Protein AF-A0A2R6MC57-F1 (afdb_monomer)

Mean predicted aligned error: 9.4 Å

Radius of gyration: 16.58 Å; Cα contacts (8 Å, |Δi|>4): 151; chains: 1; bounding box: 30×28×58 Å

Structure (mmCIF, N/CA/C/O backbone):
data_AF-A0A2R6MC57-F1
#
_entry.id   AF-A0A2R6MC57-F1
#
loop_
_atom_site.group_PDB
_atom_site.id
_atom_site.type_symbol
_atom_site.label_atom_id
_atom_site.label_alt_id
_atom_site.label_comp_id
_atom_site.label_asym_id
_atom_site.label_entity_id
_atom_site.label_seq_id
_atom_site.pdbx_PDB_ins_code
_atom_site.Cartn_x
_atom_site.Cartn_y
_atom_site.Cartn_z
_atom_site.occupancy
_atom_site.B_iso_or_equiv
_atom_site.auth_seq_id
_atom_site.auth_comp_id
_atom_site.auth_asym_id
_atom_site.auth_atom_id
_atom_site.pdbx_PDB_model_num
ATOM 1 N N . THR A 1 1 ? 8.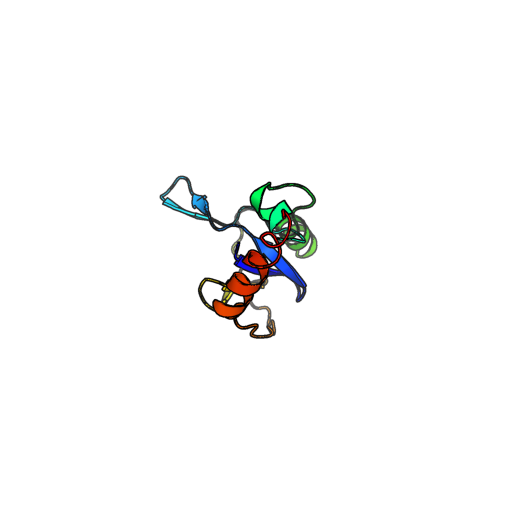550 -1.290 -8.888 1.00 88.50 1 THR A N 1
ATOM 2 C CA . THR A 1 1 ? 7.245 -1.181 -8.217 1.00 88.50 1 THR A CA 1
ATOM 3 C C . THR A 1 1 ? 6.943 -2.519 -7.600 1.00 88.50 1 THR A C 1
ATOM 5 O O . THR A 1 1 ? 7.300 -3.533 -8.190 1.00 88.50 1 THR A O 1
ATOM 8 N N . VAL A 1 2 ? 6.341 -2.509 -6.422 1.00 92.62 2 VAL A N 1
ATOM 9 C CA . VAL A 1 2 ? 5.835 -3.700 -5.736 1.00 92.62 2 VAL A CA 1
ATOM 10 C C . VAL A 1 2 ? 4.329 -3.808 -5.957 1.00 92.62 2 VAL A C 1
ATOM 12 O O . VAL A 1 2 ? 3.693 -2.854 -6.419 1.00 92.62 2 VAL A O 1
ATOM 15 N N . ARG A 1 3 ? 3.766 -4.975 -5.665 1.00 94.50 3 ARG A N 1
ATOM 16 C CA . ARG A 1 3 ? 2.329 -5.215 -5.598 1.00 94.50 3 ARG A CA 1
ATOM 17 C C . ARG A 1 3 ? 1.833 -4.980 -4.177 1.00 94.50 3 ARG A C 1
ATOM 19 O O . ARG A 1 3 ? 2.451 -5.446 -3.221 1.00 94.50 3 ARG A O 1
ATOM 26 N N . LEU A 1 4 ? 0.726 -4.258 -4.066 1.00 94.00 4 LEU A N 1
ATOM 27 C CA . LEU A 1 4 ? 0.061 -3.942 -2.809 1.00 94.00 4 LEU A CA 1
ATOM 28 C C . LEU A 1 4 ? -1.387 -4.421 -2.880 1.00 94.00 4 LEU A C 1
ATOM 30 O O . LEU A 1 4 ? -2.132 -3.965 -3.745 1.00 94.00 4 LEU A O 1
ATOM 34 N N . VAL A 1 5 ? -1.782 -5.337 -2.001 1.00 94.81 5 VAL A N 1
ATOM 35 C CA . VAL A 1 5 ? -3.168 -5.810 -1.921 1.00 94.81 5 VAL A CA 1
ATOM 36 C C . VAL A 1 5 ? -3.925 -4.959 -0.911 1.00 94.81 5 VAL A C 1
ATOM 38 O O . VAL A 1 5 ? -3.562 -4.926 0.263 1.00 94.81 5 VAL A O 1
ATOM 41 N N . LEU A 1 6 ? -4.971 -4.286 -1.384 1.00 92.88 6 LEU A N 1
ATOM 42 C CA . LEU A 1 6 ? -5.883 -3.452 -0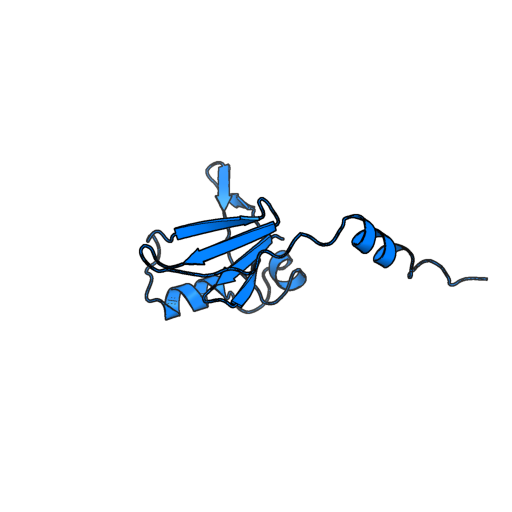.604 1.00 92.88 6 LEU A CA 1
ATOM 43 C C . LEU A 1 6 ? -7.287 -4.025 -0.775 1.00 92.88 6 LEU A C 1
ATOM 45 O O . LEU A 1 6 ? -7.770 -4.101 -1.901 1.00 92.88 6 LEU A O 1
ATOM 49 N N . ASP A 1 7 ? -7.910 -4.464 0.319 1.00 88.75 7 ASP A N 1
ATOM 50 C CA . ASP A 1 7 ? -9.252 -5.076 0.304 1.00 88.75 7 ASP A CA 1
ATOM 51 C C . ASP A 1 7 ? -9.405 -6.199 -0.751 1.00 88.75 7 ASP A C 1
ATOM 53 O O . ASP A 1 7 ? -10.359 -6.273 -1.520 1.00 88.75 7 ASP A O 1
ATOM 57 N N . GLY A 1 8 ? -8.377 -7.049 -0.860 1.00 88.12 8 GLY A N 1
ATOM 58 C CA . GLY A 1 8 ? -8.326 -8.150 -1.830 1.00 88.12 8 GLY A CA 1
ATOM 59 C C . GLY A 1 8 ? -7.998 -7.745 -3.274 1.00 88.12 8 GLY A C 1
ATOM 60 O O . GLY A 1 8 ? -7.761 -8.623 -4.101 1.00 88.12 8 GLY A O 1
ATOM 61 N N . ALA A 1 9 ? -7.918 -6.450 -3.589 1.00 91.12 9 ALA A N 1
ATOM 62 C CA . ALA A 1 9 ? -7.547 -5.954 -4.910 1.00 91.12 9 ALA A CA 1
ATOM 63 C C . ALA A 1 9 ? -6.057 -5.587 -4.991 1.00 91.12 9 ALA A C 1
ATOM 65 O O . ALA A 1 9 ? -5.512 -4.866 -4.151 1.00 91.12 9 ALA A O 1
ATOM 66 N N . THR A 1 10 ? -5.391 -6.070 -6.039 1.00 93.81 10 THR A N 1
ATOM 67 C CA . THR A 1 10 ? -3.957 -5.858 -6.258 1.00 93.81 10 THR A CA 1
ATOM 68 C C . THR A 1 10 ? -3.685 -4.562 -7.013 1.00 93.81 10 THR A C 1
ATOM 70 O O . THR A 1 10 ? -4.164 -4.362 -8.126 1.00 93.81 10 THR A O 1
ATOM 73 N N . HIS A 1 11 ? -2.819 -3.733 -6.442 1.00 95.06 11 HIS A N 1
ATOM 74 C CA . HIS A 1 11 ? -2.382 -2.448 -6.975 1.00 95.06 11 HIS A CA 1
ATOM 75 C C . HIS A 1 11 ? -0.855 -2.376 -7.052 1.00 95.06 11 HIS A C 1
ATOM 77 O O . HIS A 1 11 ? -0.138 -3.277 -6.612 1.00 95.06 11 HIS A O 1
ATOM 83 N N . HIS A 1 12 ? -0.336 -1.294 -7.624 1.00 95.38 12 HIS A N 1
ATOM 84 C CA . HIS A 1 12 ? 1.089 -1.051 -7.797 1.00 95.38 12 HIS A CA 1
ATOM 85 C C . HIS A 1 12 ? 1.562 0.120 -6.946 1.00 95.38 12 HIS A C 1
ATOM 87 O O . HIS A 1 12 ? 1.012 1.212 -7.031 1.00 95.38 12 HIS A O 1
ATOM 93 N N . ALA A 1 13 ? 2.643 -0.089 -6.202 1.00 95.31 13 ALA A N 1
ATOM 94 C CA . ALA A 1 13 ? 3.259 0.932 -5.366 1.00 95.31 13 ALA A CA 1
ATOM 95 C C . ALA A 1 13 ? 4.761 1.059 -5.647 1.00 95.31 13 ALA A C 1
ATOM 97 O O . ALA A 1 13 ? 5.416 0.121 -6.125 1.00 95.31 13 ALA A O 1
ATOM 98 N N . THR A 1 14 ? 5.323 2.220 -5.329 1.00 94.25 14 THR A N 1
ATOM 99 C CA . THR A 1 14 ? 6.772 2.443 -5.316 1.00 94.25 14 THR A CA 1
ATOM 100 C C . THR A 1 14 ? 7.226 2.552 -3.866 1.00 94.25 14 THR A C 1
ATOM 102 O O . THR A 1 14 ? 6.614 3.276 -3.088 1.00 94.25 14 THR A O 1
ATOM 105 N N . ILE A 1 15 ? 8.268 1.797 -3.509 1.00 91.38 15 ILE A N 1
ATOM 106 C CA . ILE A 1 15 ? 8.937 1.927 -2.213 1.00 91.3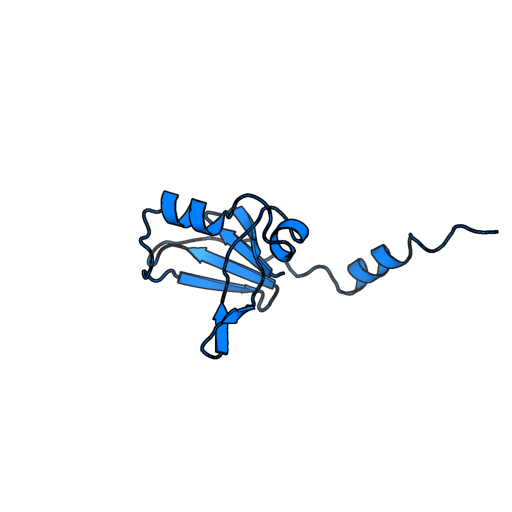8 15 ILE A CA 1
ATOM 107 C C . ILE A 1 15 ? 10.038 2.965 -2.375 1.00 91.38 15 ILE A C 1
ATOM 109 O O . ILE A 1 15 ? 10.917 2.815 -3.228 1.00 91.38 15 ILE A O 1
ATOM 113 N N . GLU A 1 16 ? 9.986 3.997 -1.550 1.00 90.62 16 GLU A N 1
ATOM 114 C CA . GLU A 1 16 ? 10.858 5.161 -1.626 1.00 90.62 16 GLU A CA 1
ATOM 115 C C . GLU A 1 16 ? 11.619 5.338 -0.314 1.00 90.62 16 GLU A C 1
ATOM 117 O O . GLU A 1 16 ? 11.305 4.707 0.698 1.00 90.62 16 GLU A O 1
ATOM 122 N N . SER A 1 17 ? 12.671 6.151 -0.343 1.00 91.31 17 SER A N 1
ATOM 123 C CA . SER A 1 17 ? 13.362 6.566 0.877 1.00 91.31 17 SER A CA 1
ATOM 124 C C . SER A 1 17 ? 12.639 7.779 1.462 1.00 91.31 17 SER A C 1
ATOM 126 O O . SER A 1 17 ? 12.530 8.800 0.781 1.00 91.31 17 SER A O 1
ATOM 128 N N . GLY A 1 18 ? 12.165 7.659 2.699 1.00 89.75 18 GLY A N 1
ATOM 129 C CA . GLY A 1 18 ? 11.599 8.752 3.482 1.00 89.75 18 GLY A CA 1
ATOM 130 C C . GLY A 1 18 ? 12.663 9.747 3.943 1.00 89.75 18 GLY A C 1
ATOM 131 O O . GLY A 1 18 ? 13.869 9.519 3.796 1.00 89.75 18 GLY A O 1
ATOM 132 N N . LEU A 1 19 ? 12.215 10.861 4.523 1.00 87.88 19 LEU A N 1
ATOM 133 C CA . LEU A 1 19 ? 13.094 11.948 4.980 1.00 87.88 19 LEU A CA 1
ATOM 134 C C . LEU A 1 19 ? 14.049 11.507 6.098 1.00 87.88 19 LEU A C 1
ATOM 136 O O . LEU A 1 19 ? 15.194 11.955 6.139 1.00 87.88 19 LEU A O 1
ATOM 140 N N . ASP A 1 20 ? 13.596 10.593 6.953 1.00 90.12 20 ASP A N 1
ATOM 141 C CA . ASP A 1 20 ? 14.361 10.033 8.070 1.00 90.12 20 ASP A CA 1
ATOM 142 C C . ASP A 1 20 ? 15.196 8.797 7.671 1.00 90.12 20 ASP A C 1
ATOM 144 O O . ASP A 1 20 ? 15.906 8.216 8.490 1.00 90.12 20 ASP A O 1
ATOM 148 N N . GLY A 1 21 ? 15.168 8.411 6.388 1.00 87.00 21 GLY A N 1
ATOM 149 C CA . GLY A 1 21 ? 15.888 7.250 5.852 1.00 87.00 21 GLY A CA 1
ATOM 150 C C . GLY A 1 21 ? 15.105 5.934 5.904 1.00 87.00 21 GLY A C 1
ATOM 151 O O . GLY A 1 21 ? 15.591 4.919 5.398 1.00 87.00 21 GLY A O 1
ATOM 152 N N . ASP A 1 22 ? 13.893 5.953 6.457 1.00 90.56 22 ASP A N 1
ATOM 153 C CA . ASP A 1 22 ? 12.962 4.827 6.444 1.00 90.56 22 ASP A CA 1
ATOM 154 C C . ASP A 1 22 ? 12.418 4.532 5.037 1.00 90.56 22 ASP A C 1
ATOM 156 O O . ASP A 1 22 ? 12.601 5.296 4.086 1.00 90.56 22 ASP A O 1
ATOM 160 N N . ARG A 1 23 ? 11.762 3.379 4.874 1.00 89.00 23 ARG A N 1
ATOM 161 C CA . ARG A 1 23 ? 11.076 3.019 3.626 1.00 89.00 23 ARG A CA 1
ATOM 162 C C . ARG A 1 23 ? 9.622 3.455 3.684 1.00 89.00 23 ARG A C 1
ATOM 164 O O . ARG A 1 23 ? 8.908 3.074 4.606 1.00 89.00 23 ARG A O 1
ATOM 171 N N . GLU A 1 24 ? 9.179 4.169 2.660 1.00 91.69 24 GLU A N 1
ATOM 172 C CA . GLU A 1 24 ? 7.817 4.690 2.578 1.00 91.69 24 GLU A CA 1
ATOM 173 C C . GLU A 1 24 ? 7.116 4.228 1.302 1.00 91.69 24 GLU A C 1
ATOM 175 O O . GLU A 1 24 ? 7.729 4.086 0.241 1.00 91.69 24 GLU A O 1
ATOM 180 N N . ILE A 1 25 ? 5.808 4.008 1.419 1.00 91.69 25 ILE A N 1
ATOM 181 C CA . ILE A 1 25 ? 4.891 3.883 0.290 1.00 91.69 25 ILE A CA 1
ATOM 182 C C . ILE A 1 25 ? 3.953 5.077 0.373 1.00 91.69 25 ILE A C 1
ATOM 184 O O . ILE A 1 25 ? 3.213 5.226 1.343 1.00 91.69 25 ILE A O 1
ATOM 188 N N . THR A 1 26 ? 3.998 5.926 -0.646 1.00 91.25 26 THR A N 1
ATOM 189 C CA . THR A 1 26 ? 3.253 7.190 -0.673 1.00 91.25 26 THR A CA 1
ATOM 190 C C . THR A 1 26 ? 1.953 7.113 -1.472 1.00 91.25 26 THR A C 1
ATOM 192 O O . THR A 1 26 ? 1.182 8.064 -1.455 1.00 91.25 26 THR A O 1
ATOM 195 N N . GLY A 1 27 ? 1.708 5.995 -2.161 1.00 94.56 27 GLY A N 1
ATOM 196 C CA . GLY A 1 27 ? 0.467 5.740 -2.885 1.00 94.56 27 GLY A CA 1
ATOM 197 C C . GLY A 1 27 ? 0.458 4.383 -3.587 1.00 94.56 27 GLY A C 1
ATOM 198 O O . GLY A 1 27 ? 1.503 3.742 -3.759 1.00 94.56 27 GLY A O 1
ATOM 199 N N . ALA A 1 28 ? -0.732 3.957 -4.003 1.00 96.25 28 ALA A N 1
ATOM 200 C CA . ALA A 1 28 ? -0.961 2.734 -4.764 1.00 96.25 28 ALA A CA 1
ATOM 201 C C . ALA A 1 28 ? -1.865 3.005 -5.972 1.00 96.25 28 ALA A C 1
ATOM 203 O O . ALA A 1 28 ? -2.862 3.706 -5.864 1.00 96.25 28 ALA A O 1
ATOM 204 N N . TYR A 1 29 ? -1.524 2.437 -7.127 1.00 96.62 29 TYR A N 1
ATOM 205 C CA . TYR A 1 29 ? -2.122 2.804 -8.412 1.00 96.62 29 TYR A CA 1
ATOM 206 C C . TYR A 1 29 ? -2.484 1.573 -9.240 1.00 96.62 29 TYR A C 1
ATOM 208 O O . TYR A 1 29 ? -1.922 0.491 -9.058 1.00 96.62 29 TYR A O 1
ATOM 216 N N . ASP A 1 30 ? -3.379 1.755 -10.209 1.00 93.62 30 ASP A N 1
ATOM 217 C CA . ASP A 1 30 ? -3.942 0.659 -11.009 1.00 93.62 30 ASP A CA 1
ATOM 218 C C . ASP A 1 30 ? -2.905 -0.060 -11.890 1.00 93.62 30 ASP A C 1
ATOM 220 O O . ASP A 1 30 ? -3.113 -1.200 -12.298 1.00 93.62 30 ASP A O 1
ATOM 224 N N . ASN A 1 31 ? -1.768 0.574 -12.201 1.00 92.06 31 ASN A N 1
ATOM 225 C CA . ASN A 1 31 ? -0.691 -0.070 -12.951 1.00 92.06 31 ASN A CA 1
ATOM 226 C C . ASN A 1 31 ? 0.701 0.487 -12.612 1.00 92.06 31 ASN A C 1
ATOM 228 O O . ASN A 1 31 ? 0.861 1.544 -12.001 1.00 92.06 31 ASN A O 1
ATOM 232 N N . ALA A 1 32 ? 1.739 -0.234 -13.050 1.00 90.75 32 ALA A N 1
ATOM 233 C CA . ALA A 1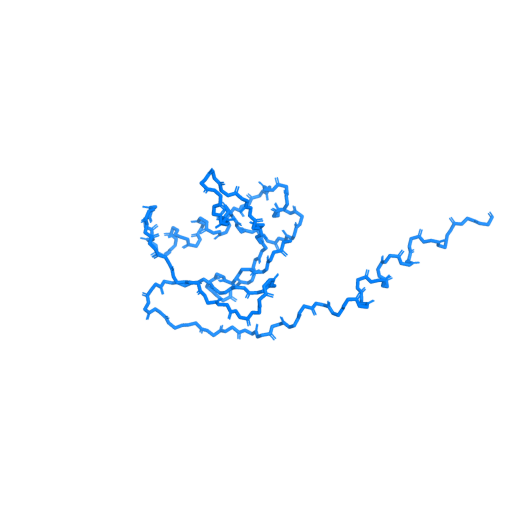 32 ? 3.132 0.093 -12.747 1.00 90.75 32 ALA A CA 1
ATOM 234 C C . ALA A 1 32 ? 3.600 1.441 -13.309 1.00 90.75 32 ALA A C 1
ATOM 236 O O . ALA A 1 32 ? 4.522 2.021 -12.741 1.00 90.75 32 ALA A O 1
ATOM 237 N N . ARG A 1 33 ? 3.029 1.906 -14.427 1.00 92.12 33 ARG A N 1
ATOM 238 C CA . ARG A 1 33 ? 3.392 3.191 -15.035 1.00 92.12 33 ARG A CA 1
ATOM 239 C C . ARG A 1 33 ? 2.859 4.335 -14.181 1.00 92.12 33 ARG A C 1
ATOM 241 O O . ARG A 1 33 ? 3.648 5.153 -13.730 1.00 92.12 33 ARG A O 1
ATOM 248 N N . LEU A 1 34 ? 1.565 4.298 -13.864 1.00 93.38 34 LEU A N 1
ATOM 249 C CA . LEU A 1 34 ? 0.920 5.260 -12.970 1.00 93.38 34 LEU A CA 1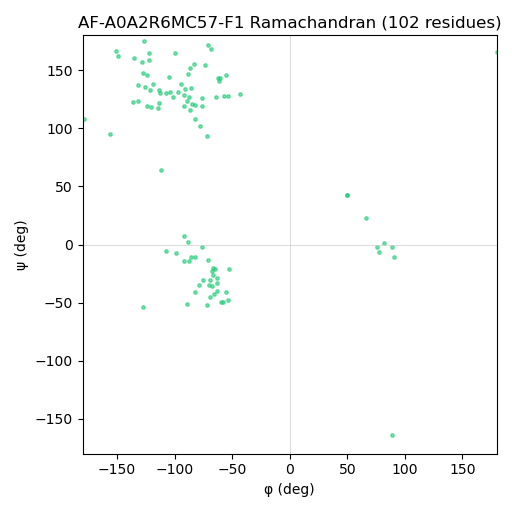
ATOM 250 C C . LEU A 1 34 ? 1.618 5.326 -11.607 1.00 93.38 34 LEU A C 1
ATOM 252 O O . LEU A 1 34 ? 1.886 6.409 -11.110 1.00 93.38 34 LEU A O 1
ATOM 256 N N . ALA A 1 35 ? 2.034 4.183 -11.054 1.00 93.25 35 ALA A N 1
ATOM 257 C CA . ALA A 1 35 ? 2.770 4.145 -9.790 1.00 93.25 35 ALA A CA 1
ATOM 258 C C . ALA A 1 35 ? 4.174 4.773 -9.831 1.00 93.25 35 ALA A C 1
ATOM 260 O O . ALA A 1 35 ? 4.692 5.188 -8.794 1.00 93.25 35 ALA A O 1
ATOM 261 N N . ARG A 1 36 ? 4.823 4.800 -11.000 1.00 90.19 36 ARG A N 1
ATOM 262 C CA . ARG A 1 36 ? 6.132 5.450 -11.179 1.00 90.19 36 AR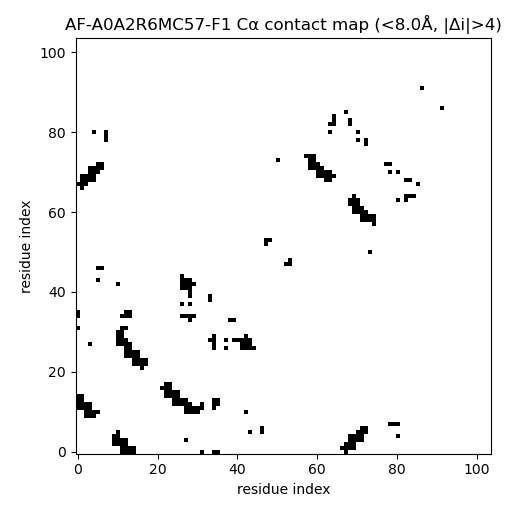G A CA 1
ATOM 263 C C . ARG A 1 36 ? 5.975 6.948 -11.392 1.00 90.19 36 ARG A C 1
ATOM 265 O O . ARG A 1 36 ? 6.735 7.717 -10.817 1.00 90.19 36 ARG A O 1
ATOM 272 N N . ASP A 1 37 ? 4.977 7.327 -12.181 1.00 92.56 37 ASP A N 1
ATOM 273 C CA . ASP A 1 37 ? 4.693 8.721 -12.520 1.00 92.56 37 ASP A CA 1
ATOM 274 C C . ASP A 1 37 ? 3.878 9.429 -11.416 1.00 92.56 37 ASP A C 1
ATOM 276 O O . ASP A 1 37 ? 3.749 10.650 -11.434 1.00 92.56 37 ASP A O 1
ATOM 280 N N . ARG A 1 38 ? 3.357 8.661 -10.444 1.00 90.50 38 ARG A N 1
ATOM 281 C CA . ARG A 1 38 ? 2.373 9.076 -9.426 1.00 90.50 38 ARG A CA 1
ATOM 282 C C . ARG A 1 38 ? 1.176 9.801 -10.037 1.00 90.50 38 ARG A C 1
ATOM 284 O O . ARG A 1 38 ? 0.715 10.822 -9.533 1.00 90.50 38 ARG A O 1
ATOM 291 N N . ASP A 1 39 ? 0.706 9.263 -11.152 1.00 90.25 39 ASP A N 1
ATOM 292 C CA . ASP A 1 39 ? -0.393 9.821 -11.924 1.00 90.25 39 ASP A CA 1
ATOM 293 C C . ASP A 1 39 ? -1.668 8.999 -11.712 1.00 90.25 39 ASP A C 1
ATOM 295 O O . 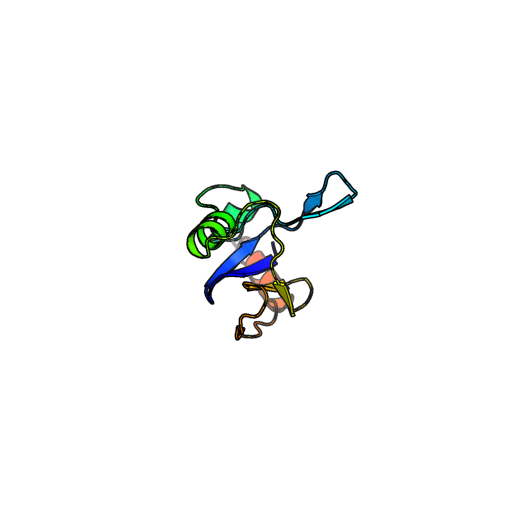ASP A 1 39 ? -1.626 7.774 -11.587 1.00 90.25 39 ASP A O 1
ATOM 299 N N . GLY A 1 40 ? -2.815 9.673 -11.683 1.00 90.75 40 GLY A N 1
ATOM 300 C CA . GLY A 1 40 ? -4.117 9.043 -11.468 1.00 90.75 40 GLY A CA 1
ATOM 301 C C . GLY A 1 40 ? -4.532 8.916 -9.999 1.00 90.75 40 GLY A C 1
ATOM 302 O O . GLY A 1 40 ? -4.025 9.606 -9.115 1.00 90.75 40 GLY A O 1
ATOM 303 N N . THR A 1 41 ? -5.533 8.070 -9.754 1.00 93.75 41 THR A N 1
ATOM 304 C CA . THR A 1 41 ? -6.156 7.917 -8.435 1.00 93.75 41 THR A CA 1
ATOM 305 C C . THR A 1 41 ? -5.271 7.107 -7.494 1.00 93.75 41 THR A C 1
ATOM 307 O O . THR A 1 41 ? -4.921 5.967 -7.801 1.00 93.75 41 THR A O 1
ATOM 310 N N . ASP A 1 42 ? -4.974 7.671 -6.322 1.00 95.62 42 ASP A N 1
ATOM 311 C CA . ASP A 1 42 ? -4.302 6.951 -5.244 1.00 95.62 42 ASP A CA 1
ATOM 312 C C . ASP A 1 42 ? -5.285 6.042 -4.494 1.00 95.62 42 ASP A C 1
ATOM 314 O O . ASP A 1 42 ? -6.067 6.470 -3.640 1.00 95.62 42 ASP A O 1
ATOM 318 N N . ARG A 1 43 ? -5.207 4.752 -4.809 1.00 95.75 43 ARG A N 1
ATOM 319 C CA . ARG A 1 43 ? -6.021 3.686 -4.225 1.00 95.75 43 ARG A CA 1
ATOM 320 C C . ARG A 1 43 ? -5.711 3.453 -2.753 1.00 95.75 43 ARG A C 1
ATOM 322 O O . ARG A 1 43 ? -6.571 2.950 -2.035 1.00 95.75 43 ARG A O 1
ATOM 329 N N . LEU A 1 44 ? -4.520 3.834 -2.285 1.00 93.50 44 LEU A N 1
ATOM 330 C CA . LEU A 1 44 ? -4.162 3.724 -0.874 1.00 93.50 44 LEU A CA 1
ATOM 331 C C . LEU A 1 44 ? -4.955 4.725 -0.027 1.00 93.50 44 LEU A C 1
ATOM 333 O O . LEU A 1 44 ? -5.502 4.345 1.008 1.00 93.50 44 LEU A O 1
ATOM 337 N N . ASP A 1 45 ? -5.068 5.981 -0.472 1.00 94.56 45 ASP A N 1
ATOM 338 C CA . ASP A 1 45 ? -5.899 6.973 0.219 1.00 94.56 45 ASP A CA 1
ATOM 339 C C . ASP A 1 45 ? -7.400 6.672 0.067 1.00 94.56 45 ASP A C 1
ATOM 341 O O . ASP A 1 45 ? -8.148 6.857 1.028 1.00 94.56 45 ASP A O 1
ATOM 345 N N . GLU A 1 46 ? -7.854 6.147 -1.080 1.00 94.94 46 GLU A N 1
ATOM 346 C CA . GLU A 1 46 ? -9.240 5.669 -1.228 1.00 94.94 46 GLU A CA 1
ATOM 347 C C . GLU A 1 46 ? -9.566 4.552 -0.230 1.00 94.94 46 GLU A C 1
ATOM 349 O O . GLU A 1 46 ? -10.558 4.648 0.498 1.00 94.94 46 GLU A O 1
ATOM 354 N N . TRP A 1 47 ? -8.709 3.531 -0.149 1.00 94.81 47 TRP A N 1
ATOM 355 C CA . TRP A 1 47 ? -8.851 2.437 0.808 1.00 94.81 47 TRP A CA 1
ATOM 356 C C . TRP A 1 47 ? -8.865 2.958 2.248 1.00 94.81 47 TRP A C 1
ATOM 358 O O . TRP A 1 47 ? -9.795 2.669 3.000 1.00 94.81 47 TRP A O 1
ATOM 368 N N . ARG A 1 48 ? -7.902 3.816 2.613 1.00 94.12 48 ARG A N 1
ATOM 369 C CA . ARG A 1 48 ? -7.819 4.435 3.943 1.00 94.12 48 ARG A CA 1
ATOM 370 C C . ARG A 1 48 ? -9.124 5.144 4.316 1.00 94.12 48 ARG A C 1
ATOM 372 O O . ARG A 1 48 ? -9.622 4.978 5.430 1.00 94.12 48 ARG A O 1
ATOM 379 N N . ARG A 1 49 ? -9.671 5.952 3.400 1.00 92.81 49 ARG A N 1
ATOM 380 C CA . ARG A 1 49 ? -10.930 6.684 3.612 1.00 92.81 49 ARG A CA 1
ATOM 381 C C . ARG A 1 49 ? -12.118 5.739 3.743 1.00 92.81 49 ARG A C 1
ATOM 383 O O . ARG A 1 49 ? -12.946 5.959 4.622 1.00 92.81 49 ARG A O 1
ATOM 390 N N . SER A 1 50 ? -12.191 4.706 2.905 1.00 92.25 50 SER A N 1
ATOM 391 C CA . SER A 1 50 ? -13.260 3.702 2.940 1.00 92.25 50 SER A CA 1
ATOM 392 C C . SER A 1 50 ? -13.263 2.911 4.252 1.00 92.25 50 SER A C 1
ATOM 394 O O . SER A 1 50 ? -14.323 2.695 4.832 1.00 92.25 50 SER A O 1
ATOM 396 N N . SER A 1 51 ? -12.083 2.558 4.765 1.00 89.50 51 SER A N 1
ATOM 397 C CA . SER A 1 51 ? -11.903 1.907 6.070 1.00 89.50 51 SER A CA 1
ATOM 398 C C . SER A 1 51 ? -12.040 2.861 7.267 1.00 89.50 51 SER A C 1
ATOM 400 O O . SER A 1 51 ? -11.935 2.441 8.414 1.00 89.50 51 SER A O 1
ATOM 402 N N . GLY A 1 52 ? -12.253 4.165 7.048 1.00 90.69 52 GLY A N 1
ATOM 403 C CA . GLY A 1 52 ? -12.368 5.144 8.134 1.00 90.69 52 GLY A CA 1
ATOM 404 C C . GLY A 1 52 ? -11.074 5.356 8.934 1.00 90.69 52 GLY A C 1
ATOM 405 O O . GLY A 1 52 ? -11.121 5.798 10.081 1.00 90.69 52 GLY A O 1
ATOM 406 N N . ILE A 1 53 ? -9.913 5.051 8.350 1.00 90.06 53 ILE A N 1
ATOM 407 C CA . ILE A 1 53 ? -8.612 5.154 9.017 1.00 90.06 53 ILE A CA 1
ATOM 408 C C . ILE A 1 53 ? -8.127 6.604 8.952 1.00 90.06 53 ILE A C 1
ATOM 410 O O . ILE A 1 53 ? -7.919 7.174 7.881 1.00 90.06 53 ILE A O 1
ATOM 414 N N . GLU A 1 54 ? -7.908 7.233 10.099 1.00 90.12 54 GLU A N 1
ATOM 415 C CA . GLU A 1 54 ? -7.353 8.588 10.150 1.00 90.12 54 GLU A CA 1
ATOM 416 C C . GLU A 1 54 ? -5.851 8.608 9.817 1.00 90.12 54 GLU A C 1
ATOM 418 O O . GLU A 1 54 ? -5.130 7.625 10.003 1.00 90.12 54 GLU A O 1
ATOM 423 N N . LEU A 1 55 ? -5.353 9.747 9.330 1.00 88.25 55 LEU A N 1
ATOM 424 C CA . LEU A 1 55 ? -3.914 9.936 9.135 1.00 88.25 55 LEU A CA 1
ATOM 425 C C . LEU A 1 55 ? -3.174 9.817 10.479 1.00 88.25 55 LEU A C 1
ATOM 427 O O . LEU A 1 55 ? -3.674 10.247 11.517 1.00 88.25 55 LEU A O 1
ATOM 431 N N . GLY A 1 56 ? -1.977 9.227 10.457 1.00 88.00 56 GLY A N 1
ATOM 432 C CA . GLY A 1 56 ? -1.179 8.969 11.663 1.00 88.00 56 GLY A CA 1
ATOM 433 C C . GLY A 1 56 ? -1.583 7.709 12.437 1.00 88.00 56 GLY A C 1
ATOM 434 O O . GLY A 1 56 ? -0.986 7.405 13.469 1.00 88.00 56 GLY A O 1
ATOM 435 N N . ARG A 1 57 ? -2.576 6.953 11.955 1.00 90.25 57 ARG A N 1
ATOM 436 C CA . ARG A 1 57 ? -2.908 5.625 12.482 1.00 90.25 57 ARG A CA 1
ATOM 437 C C . ARG A 1 57 ? -2.060 4.548 11.810 1.00 90.25 57 ARG A C 1
ATOM 439 O O . ARG A 1 57 ? -1.644 4.686 10.664 1.00 90.25 57 ARG A O 1
ATOM 446 N N . SER A 1 58 ? -1.819 3.465 12.541 1.00 89.75 58 SER A N 1
ATOM 447 C CA . SER A 1 58 ? -1.077 2.309 12.039 1.00 89.75 58 SER A CA 1
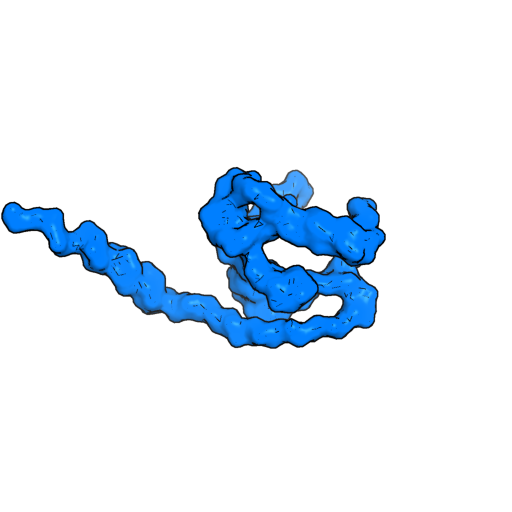ATOM 448 C C . SER A 1 58 ? -2.004 1.307 11.359 1.00 89.75 58 SER A C 1
ATOM 450 O O . SER A 1 58 ? -3.135 1.096 11.798 1.00 89.75 58 SER A O 1
ATOM 452 N N . VAL A 1 59 ? -1.480 0.645 10.333 1.00 91.38 59 VAL A N 1
ATOM 453 C CA . VAL A 1 59 ? -2.120 -0.467 9.623 1.00 91.38 59 VAL A CA 1
ATOM 454 C C . VAL A 1 59 ? -1.215 -1.693 9.696 1.00 91.38 59 VAL A C 1
ATOM 456 O O . VAL A 1 59 ? -0.018 -1.562 9.961 1.00 91.38 59 VAL A O 1
ATOM 459 N N . ALA A 1 60 ? -1.770 -2.885 9.502 1.00 90.69 60 ALA A N 1
ATOM 460 C CA . ALA A 1 60 ? -0.964 -4.095 9.432 1.00 90.69 60 ALA A CA 1
ATOM 461 C C . ALA A 1 60 ? -0.465 -4.299 7.997 1.00 90.69 60 ALA A C 1
ATOM 463 O O . ALA A 1 60 ? -1.236 -4.175 7.044 1.00 90.69 60 ALA A O 1
ATOM 464 N N . ILE A 1 61 ? 0.822 -4.624 7.869 1.00 90.19 61 ILE A N 1
ATOM 465 C CA . ILE A 1 61 ? 1.444 -5.023 6.608 1.00 90.19 61 ILE A CA 1
ATOM 466 C C . ILE A 1 61 ? 1.849 -6.486 6.739 1.00 90.19 61 ILE A C 1
ATOM 468 O O . ILE A 1 61 ? 2.633 -6.838 7.622 1.00 90.19 61 ILE A O 1
ATOM 472 N N . ASP A 1 62 ? 1.326 -7.325 5.855 1.00 90.62 62 ASP A N 1
ATOM 473 C CA . ASP A 1 62 ? 1.710 -8.726 5.746 1.00 90.62 62 ASP A CA 1
ATOM 474 C C . ASP A 1 62 ? 2.678 -8.880 4.560 1.00 90.62 62 ASP A C 1
ATOM 476 O O . ASP A 1 62 ? 2.388 -8.459 3.438 1.00 90.62 62 ASP A O 1
ATOM 480 N N . VAL A 1 63 ? 3.848 -9.480 4.794 1.00 90.44 63 VAL A N 1
ATOM 481 C CA . VAL A 1 63 ? 4.788 -9.820 3.715 1.00 90.44 63 VAL A CA 1
ATOM 482 C C . VAL A 1 63 ? 4.335 -11.138 3.102 1.00 90.44 63 VAL A C 1
ATOM 484 O O . VAL A 1 63 ? 4.448 -12.178 3.747 1.00 90.44 63 VAL A O 1
ATOM 487 N N . VAL A 1 64 ? 3.800 -11.085 1.881 1.00 89.00 64 VAL A N 1
ATOM 488 C CA . VAL A 1 64 ? 3.348 -12.282 1.154 1.00 89.00 64 VAL A CA 1
ATOM 489 C C . VAL A 1 64 ? 4.502 -12.848 0.335 1.00 89.00 64 VAL A C 1
ATOM 491 O O . VAL A 1 64 ? 4.829 -14.018 0.480 1.00 89.00 64 VAL A O 1
ATOM 494 N N . GLU A 1 65 ? 5.158 -11.994 -0.456 1.00 87.19 65 GLU A N 1
ATOM 495 C CA . GLU A 1 65 ? 6.405 -12.300 -1.158 1.00 87.19 65 GLU A CA 1
ATOM 496 C C . GLU A 1 65 ? 7.367 -11.119 -1.020 1.00 87.19 65 GLU A C 1
ATOM 498 O O . GLU A 1 65 ? 7.056 -9.978 -1.384 1.00 87.19 65 GLU A O 1
ATOM 503 N N . SER A 1 66 ? 8.547 -11.379 -0.468 1.00 86.31 66 SER A N 1
ATOM 504 C CA . SER A 1 66 ? 9.491 -10.321 -0.121 1.00 86.31 66 SER A CA 1
ATOM 505 C C . SER A 1 66 ? 9.973 -9.576 -1.369 1.00 86.31 66 SER A C 1
ATOM 507 O O . SER A 1 66 ? 10.419 -10.170 -2.343 1.00 86.31 66 SER A O 1
ATOM 509 N N . GLY A 1 67 ? 9.860 -8.247 -1.364 1.00 85.56 67 GLY A N 1
ATOM 510 C CA . GLY A 1 67 ? 10.259 -7.411 -2.498 1.00 85.56 67 GLY A CA 1
ATOM 511 C C . GLY A 1 67 ? 9.284 -7.423 -3.679 1.00 85.56 67 GLY A C 1
ATOM 512 O O . GLY A 1 67 ? 9.503 -6.675 -4.633 1.00 85.56 67 GLY A O 1
ATOM 513 N N . PHE A 1 68 ? 8.198 -8.202 -3.614 1.00 87.38 68 PHE A N 1
ATOM 514 C CA . PHE A 1 68 ? 7.241 -8.326 -4.709 1.00 87.38 68 PHE A CA 1
ATOM 515 C C . PHE A 1 68 ? 5.795 -8.065 -4.293 1.00 87.38 68 PHE A C 1
ATOM 517 O O . PHE A 1 68 ? 5.168 -7.209 -4.915 1.00 87.38 68 PHE A O 1
ATOM 524 N N . LEU A 1 69 ? 5.270 -8.743 -3.267 1.00 90.62 69 LEU A N 1
ATOM 525 C CA . LEU A 1 69 ? 3.852 -8.711 -2.896 1.00 90.62 69 LEU A CA 1
ATOM 526 C C . LEU A 1 69 ? 3.656 -8.473 -1.397 1.00 90.62 69 LEU A C 1
ATOM 528 O O . LEU A 1 69 ? 4.110 -9.245 -0.552 1.00 90.62 69 LEU A O 1
ATOM 532 N N . TYR A 1 70 ? 2.906 -7.420 -1.087 1.00 92.06 70 TYR A N 1
ATOM 533 C CA . TYR A 1 70 ? 2.566 -7.028 0.274 1.00 92.06 70 TYR A CA 1
ATOM 534 C C . TYR A 1 70 ? 1.056 -6.896 0.425 1.00 92.06 70 TYR A C 1
ATOM 536 O O . TYR A 1 70 ? 0.382 -6.308 -0.421 1.00 92.06 70 TYR A O 1
ATOM 544 N N . GLY A 1 71 ? 0.535 -7.430 1.520 1.00 92.56 71 GLY A N 1
ATOM 545 C CA . GLY A 1 71 ? -0.847 -7.262 1.930 1.00 92.56 71 GLY A CA 1
ATOM 546 C C . GLY A 1 71 ? -0.991 -6.112 2.914 1.00 92.56 71 GLY A C 1
ATOM 547 O O . GLY A 1 71 ? -0.160 -5.969 3.810 1.00 92.56 71 GLY A O 1
ATOM 548 N N . VAL A 1 72 ? -2.033 -5.298 2.759 1.00 92.12 72 VAL A N 1
ATOM 549 C CA . VAL A 1 72 ? -2.369 -4.234 3.709 1.00 92.12 72 VAL A CA 1
ATOM 550 C C . VAL A 1 72 ? -3.773 -4.461 4.233 1.00 92.12 72 VAL A C 1
ATOM 552 O O . VAL A 1 72 ? -4.712 -4.699 3.472 1.00 92.12 72 VAL A O 1
ATOM 555 N N . ARG A 1 73 ? -3.913 -4.367 5.553 1.00 91.62 73 ARG A N 1
ATOM 556 C CA . ARG A 1 73 ? -5.196 -4.547 6.227 1.00 91.62 73 ARG A CA 1
ATOM 557 C C . ARG A 1 73 ? -5.297 -3.722 7.495 1.00 91.62 73 ARG A C 1
ATOM 559 O O . ARG A 1 73 ? -4.300 -3.312 8.097 1.00 91.62 73 ARG A O 1
ATOM 566 N N . GLU A 1 74 ? -6.531 -3.547 7.939 1.00 86.75 74 GLU A N 1
ATOM 567 C CA . GLU A 1 74 ? -6.805 -2.997 9.256 1.00 86.75 74 GLU A CA 1
ATOM 568 C C . GLU A 1 74 ? -6.213 -3.902 10.354 1.00 86.75 74 GLU A C 1
ATOM 570 O O . GLU A 1 74 ? -6.235 -5.140 10.243 1.00 86.75 74 GLU A O 1
ATOM 575 N N . PRO A 1 75 ? -5.645 -3.319 11.425 1.00 81.31 75 PRO A N 1
ATOM 576 C CA . PRO A 1 75 ? -5.171 -4.100 12.557 1.00 81.31 75 PRO A CA 1
ATOM 577 C C . PRO A 1 75 ? -6.303 -4.952 13.145 1.00 81.31 75 PRO A C 1
ATOM 579 O O . PRO A 1 75 ? -7.362 -4.437 13.486 1.00 81.31 75 PRO A O 1
ATOM 582 N N . GLY A 1 76 ? -6.065 -6.255 13.299 1.00 75.06 76 GLY A N 1
ATOM 583 C CA . GLY A 1 76 ? -7.049 -7.196 13.847 1.00 75.06 76 GLY A CA 1
ATOM 584 C C . GLY A 1 76 ? -7.954 -7.867 12.812 1.00 75.06 76 GLY A C 1
ATOM 585 O O . GLY A 1 76 ? -8.599 -8.855 13.157 1.00 75.06 76 GLY A O 1
ATOM 586 N N . GLU A 1 77 ? -7.943 -7.418 11.555 1.00 77.94 77 GLU A N 1
ATOM 587 C CA . GLU A 1 77 ? -8.715 -8.054 10.483 1.00 77.94 77 GLU A CA 1
ATOM 588 C C . GLU A 1 77 ? -7.973 -9.262 9.884 1.00 77.94 77 GLU A C 1
ATOM 590 O O . GLU A 1 77 ? -6.741 -9.359 9.969 1.00 77.94 77 GLU A O 1
ATOM 595 N N . ARG A 1 78 ? -8.695 -10.213 9.284 1.00 77.12 78 ARG A N 1
ATOM 596 C CA . ARG A 1 78 ? -8.092 -11.350 8.564 1.00 77.12 78 ARG A CA 1
ATOM 597 C C . ARG A 1 78 ? -8.189 -11.127 7.058 1.00 77.12 78 ARG A C 1
ATOM 599 O O . ARG A 1 78 ? -9.265 -10.865 6.542 1.00 77.12 78 ARG A O 1
ATOM 606 N N . ALA A 1 79 ? -7.076 -11.317 6.356 1.00 79.31 79 ALA A N 1
ATOM 607 C CA . ALA A 1 79 ? -7.020 -11.264 4.900 1.00 79.31 79 ALA A CA 1
ATOM 608 C C . ALA A 1 79 ? -6.362 -12.533 4.345 1.00 79.31 79 ALA A C 1
ATOM 610 O O . ALA A 1 79 ? -5.498 -13.131 4.992 1.00 79.31 79 ALA A O 1
ATOM 611 N N . VAL A 1 80 ? -6.798 -12.949 3.158 1.00 77.44 80 VAL A N 1
ATOM 612 C CA . VAL A 1 80 ? -6.208 -14.054 2.397 1.00 77.44 80 VAL A CA 1
ATOM 613 C C . VAL A 1 80 ? -5.594 -13.462 1.141 1.00 77.44 80 VAL A C 1
ATOM 615 O O . VAL A 1 80 ? -6.239 -12.672 0.454 1.00 77.44 80 VAL A O 1
ATOM 618 N N . TYR A 1 81 ? -4.359 -13.854 0.847 1.00 78.75 81 TYR A N 1
ATOM 619 C CA . TYR A 1 81 ? -3.617 -13.379 -0.311 1.00 78.75 81 TYR A CA 1
ATOM 620 C C . TYR A 1 81 ? -3.281 -14.557 -1.215 1.00 78.75 81 TYR A C 1
ATOM 622 O O . TYR A 1 81 ? -2.881 -15.620 -0.736 1.00 78.75 81 TYR A O 1
ATOM 630 N N . GLU A 1 82 ? -3.429 -14.364 -2.520 1.00 74.81 82 GLU A N 1
ATOM 631 C CA . GLU A 1 82 ? -2.869 -15.289 -3.494 1.00 74.81 82 GLU A CA 1
ATOM 632 C C . GLU A 1 82 ? -1.363 -15.032 -3.578 1.00 74.81 82 GLU A C 1
ATOM 634 O O . GLU A 1 82 ? -0.934 -13.917 -3.878 1.00 74.81 82 GLU A O 1
ATOM 639 N N . ALA A 1 83 ? -0.553 -16.044 -3.263 1.00 67.00 83 ALA A N 1
ATOM 640 C CA . ALA A 1 83 ? 0.890 -15.962 -3.429 1.00 67.00 83 ALA A CA 1
ATOM 641 C C . ALA A 1 83 ? 1.210 -16.011 -4.928 1.00 67.00 83 ALA A C 1
ATOM 643 O O . ALA A 1 83 ? 1.287 -17.081 -5.525 1.00 67.00 83 ALA A O 1
ATOM 644 N N . THR A 1 84 ? 1.334 -14.841 -5.550 1.00 66.75 84 THR A N 1
ATOM 645 C CA . THR A 1 84 ? 1.823 -14.725 -6.924 1.00 66.75 84 THR A CA 1
ATOM 646 C C . THR A 1 84 ? 3.345 -14.656 -6.888 1.00 66.75 84 THR A C 1
ATOM 648 O O . THR A 1 84 ? 3.901 -13.695 -6.352 1.00 66.75 84 THR A O 1
ATOM 651 N N . GLU A 1 85 ? 4.017 -15.656 -7.457 1.00 63.41 85 GLU A N 1
ATOM 652 C CA . GLU A 1 85 ? 5.465 -15.604 -7.678 1.00 63.41 85 GLU A CA 1
ATOM 653 C C . GLU A 1 85 ? 5.797 -14.439 -8.632 1.00 63.41 85 GLU A C 1
ATOM 655 O O . GLU A 1 85 ? 5.012 -14.141 -9.546 1.00 63.41 85 GLU A O 1
ATOM 660 N N . PRO A 1 86 ? 6.923 -13.726 -8.430 1.00 58.75 86 PRO A N 1
ATOM 661 C CA . PRO A 1 86 ? 7.364 -12.724 -9.388 1.00 58.75 86 PRO A CA 1
ATOM 662 C C . PRO A 1 86 ? 7.489 -13.375 -10.771 1.00 58.75 86 PRO A C 1
ATOM 664 O O . PRO A 1 86 ? 7.845 -14.550 -10.852 1.00 58.75 86 PRO A O 1
ATOM 667 N N . PRO A 1 87 ? 7.203 -12.649 -11.869 1.00 60.25 87 PRO A N 1
ATOM 668 C CA . PRO A 1 87 ? 7.414 -13.205 -13.198 1.00 60.25 87 PRO A CA 1
ATOM 669 C C . PRO A 1 87 ? 8.855 -13.706 -13.286 1.00 60.25 87 PRO A C 1
ATOM 671 O O . PRO A 1 87 ? 9.767 -12.939 -12.964 1.00 60.25 87 PRO A O 1
ATOM 674 N N . ASP A 1 88 ? 9.039 -14.967 -13.699 1.00 49.28 88 ASP A N 1
ATOM 675 C CA . ASP A 1 88 ? 10.360 -15.549 -13.920 1.00 49.28 88 ASP A CA 1
ATOM 676 C C . ASP A 1 88 ? 11.232 -14.528 -14.653 1.00 49.28 88 ASP A C 1
ATOM 678 O O . ASP A 1 88 ? 10.824 -13.972 -15.681 1.00 49.28 88 ASP A O 1
ATOM 682 N N . GLU A 1 89 ? 12.440 -14.276 -14.145 1.00 49.31 89 GLU A N 1
ATOM 683 C CA . GLU A 1 89 ? 13.390 -13.324 -14.737 1.00 49.31 89 GLU A CA 1
ATOM 684 C C . GLU A 1 89 ? 13.635 -13.612 -16.237 1.00 49.31 89 GLU A C 1
ATOM 686 O O . GLU A 1 89 ? 13.996 -12.716 -17.003 1.00 49.31 89 GLU A O 1
ATOM 691 N N . GLY A 1 90 ? 13.345 -14.843 -16.681 1.00 44.84 90 GLY A N 1
ATOM 692 C CA . GLY A 1 90 ? 13.333 -15.267 -18.079 1.00 44.84 90 GLY A CA 1
ATOM 693 C C . GLY A 1 90 ? 12.227 -14.658 -18.956 1.00 44.84 90 GLY A C 1
ATOM 694 O O . GLY A 1 90 ? 12.501 -14.343 -20.109 1.00 44.84 90 GLY A O 1
ATOM 695 N N . LEU A 1 91 ? 11.005 -14.415 -18.465 1.00 49.16 91 LEU A N 1
ATOM 696 C CA . LEU A 1 91 ? 9.907 -13.860 -19.284 1.00 49.16 91 LEU A CA 1
ATOM 697 C C . LEU A 1 91 ? 10.074 -12.358 -19.556 1.00 49.16 91 LEU A C 1
ATOM 699 O O . LEU A 1 91 ? 9.707 -11.870 -20.627 1.00 49.16 91 LEU A O 1
ATOM 703 N N . ALA A 1 92 ? 10.694 -11.625 -18.626 1.00 43.62 92 ALA A N 1
ATOM 704 C CA . ALA A 1 92 ? 11.072 -10.228 -18.840 1.00 43.62 92 ALA A CA 1
ATOM 705 C C . ALA A 1 92 ? 12.169 -10.065 -19.916 1.00 43.62 92 ALA A C 1
ATOM 707 O O . ALA A 1 92 ? 12.308 -8.974 -20.477 1.00 43.62 92 ALA A O 1
ATOM 708 N N . ALA A 1 93 ? 12.928 -11.128 -20.215 1.00 43.22 93 ALA A N 1
ATOM 709 C CA . ALA A 1 93 ? 13.916 -11.146 -21.292 1.00 43.22 93 ALA A CA 1
ATOM 710 C C . ALA A 1 93 ? 13.269 -11.334 -22.677 1.00 43.22 93 ALA A C 1
ATOM 712 O O . ALA A 1 93 ? 13.699 -10.691 -23.630 1.00 43.22 93 ALA A O 1
ATOM 713 N N . ILE A 1 94 ? 12.189 -12.119 -22.786 1.00 43.72 94 ILE A N 1
ATOM 714 C CA . ILE A 1 94 ? 11.504 -12.377 -24.071 1.00 43.72 94 ILE A CA 1
ATOM 715 C C . ILE A 1 94 ? 10.787 -11.120 -24.590 1.00 43.72 94 ILE A C 1
ATOM 717 O O . ILE A 1 94 ? 10.722 -10.885 -25.791 1.00 43.72 94 ILE A O 1
ATOM 721 N N . ALA A 1 95 ? 10.315 -10.250 -23.694 1.00 51.59 95 ALA A N 1
ATOM 722 C CA . ALA A 1 95 ? 9.694 -8.986 -24.091 1.00 51.59 95 ALA A CA 1
ATOM 723 C C . ALA A 1 95 ? 10.688 -7.948 -24.654 1.00 51.59 95 ALA A C 1
ATOM 725 O O . ALA A 1 95 ? 10.246 -6.959 -25.228 1.00 51.59 95 ALA A O 1
ATOM 726 N N . ARG A 1 96 ? 12.008 -8.139 -24.494 1.00 44.69 96 ARG A N 1
ATOM 727 C CA . ARG A 1 96 ? 13.033 -7.253 -25.083 1.00 44.69 96 ARG A CA 1
ATOM 728 C C . ARG A 1 96 ? 13.511 -7.712 -26.460 1.00 44.69 96 ARG A C 1
ATOM 730 O O . ARG A 1 96 ? 14.159 -6.928 -27.141 1.00 44.69 96 ARG A O 1
ATOM 737 N N . ASP A 1 97 ? 13.209 -8.947 -26.855 1.00 45.41 97 ASP A N 1
ATOM 738 C CA . ASP A 1 97 ? 13.704 -9.535 -28.107 1.00 45.41 97 ASP A CA 1
ATOM 739 C C . ASP A 1 97 ? 12.793 -9.230 -29.314 1.00 45.41 97 ASP A C 1
ATOM 741 O O . ASP A 1 97 ? 13.203 -9.377 -30.458 1.00 45.41 97 ASP A O 1
ATOM 745 N N . LEU A 1 98 ? 11.563 -8.745 -29.086 1.00 55.97 98 LEU A N 1
ATOM 746 C CA . LEU A 1 98 ? 10.589 -8.511 -30.163 1.00 55.97 98 LEU A CA 1
ATOM 747 C C . LEU A 1 98 ? 10.715 -7.138 -30.861 1.00 55.97 98 LEU A C 1
ATOM 749 O O . LEU A 1 98 ? 10.110 -6.939 -31.910 1.00 55.97 98 LEU A O 1
ATOM 753 N N . ASP A 1 99 ? 11.512 -6.206 -30.331 1.00 55.94 99 ASP A N 1
ATOM 754 C CA . ASP A 1 99 ? 11.750 -4.878 -30.937 1.00 55.94 99 ASP A CA 1
ATOM 755 C C . ASP A 1 99 ? 12.985 -4.843 -31.873 1.00 55.94 99 ASP A C 1
ATOM 757 O O . ASP A 1 99 ? 13.395 -3.772 -32.319 1.00 55.94 99 ASP A O 1
ATOM 761 N N . GLY A 1 100 ? 13.601 -5.999 -32.167 1.00 51.91 100 GLY A N 1
ATOM 762 C CA . GLY A 1 100 ? 14.883 -6.089 -32.883 1.00 51.91 100 GLY A CA 1
ATOM 763 C C . GLY A 1 100 ? 14.858 -6.593 -34.331 1.00 51.91 100 GLY A C 1
ATOM 764 O O . GLY A 1 100 ? 15.906 -6.555 -34.968 1.00 51.91 100 GLY A O 1
ATOM 765 N N . ASP A 1 101 ? 13.722 -7.047 -34.871 1.00 51.84 101 ASP A N 1
ATOM 766 C CA . ASP A 1 101 ? 13.658 -7.634 -36.225 1.00 51.84 101 ASP A CA 1
ATOM 767 C C . ASP A 1 101 ? 12.865 -6.741 -37.194 1.00 51.84 101 ASP A C 1
ATOM 769 O O . ASP A 1 101 ? 11.778 -7.071 -37.671 1.00 51.84 101 ASP A O 1
ATOM 773 N N . ARG A 1 102 ? 13.392 -5.538 -37.445 1.00 50.06 102 ARG A N 1
ATOM 774 C CA . ARG A 1 102 ? 13.054 -4.755 -38.637 1.00 50.06 102 ARG A CA 1
ATOM 775 C C . ARG A 1 102 ? 14.179 -3.781 -38.959 1.00 50.06 102 ARG A C 1
ATOM 777 O O . ARG A 1 102 ? 14.215 -2.702 -38.390 1.00 50.06 102 ARG A O 1
ATOM 784 N N . ASP A 1 103 ? 15.076 -4.188 -39.848 1.00 47.59 103 ASP A N 1
ATOM 785 C CA . ASP A 1 103 ? 15.511 -3.408 -41.016 1.00 47.59 103 ASP A CA 1
ATOM 786 C C . ASP A 1 103 ? 16.530 -4.256 -41.808 1.00 47.59 103 ASP A C 1
ATOM 788 O O . ASP A 1 103 ? 17.641 -4.516 -41.344 1.00 47.59 103 ASP A O 1
ATOM 792 N N . ASP A 1 104 ? 16.077 -4.734 -42.973 1.00 44.59 104 ASP A N 1
ATOM 793 C CA . ASP A 1 104 ? 16.869 -5.274 -44.093 1.00 44.59 104 ASP A CA 1
ATOM 794 C C . ASP A 1 104 ? 17.285 -4.115 -45.014 1.00 44.59 104 ASP A C 1
ATOM 796 O O . ASP A 1 104 ? 16.437 -3.211 -45.228 1.00 44.59 104 ASP A O 1
#

Sequence (104 aa):
TVRLVLDGATHHATIESGLDGDREITGAYDNARLARDRDGTDRLDEWRRSSGIELGRSVAIDVVESGFLYGVREPGERAVYEATEPPDEGLAAIARDLDGDRDD

Solvent-accessible surface area (backbone atoms only — not comparable to full-atom values): 6553 Å² total; per-residue (Å²): 110,31,38,37,28,50,91,80,42,77,26,14,22,40,82,42,77,39,96,88,68,46,83,37,71,88,46,23,15,90,39,64,64,34,29,72,70,71,49,81,70,48,48,46,62,51,50,33,58,74,72,68,55,59,89,94,63,84,66,40,74,46,81,72,38,88,90,44,32,34,38,48,44,61,72,92,64,88,86,81,78,85,84,70,76,74,80,55,77,66,61,70,51,59,73,66,61,74,84,70,87,80,86,135

Secondary structure (DSSP, 8-state):
-EEEEETTEEE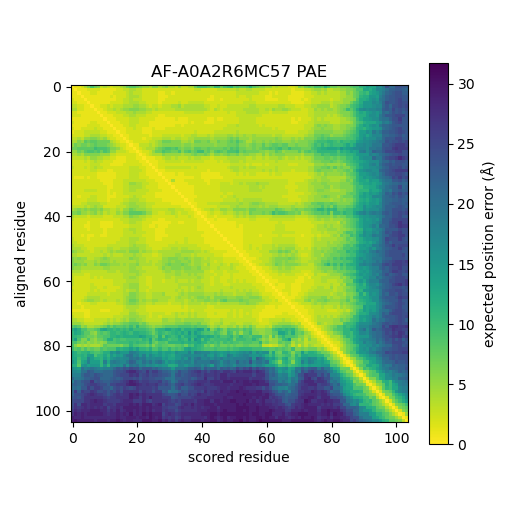EEEEEE-TTS-EEEEEEESSHHHHHHT-S--HHHHHHHHTTPPTT---EEEEEETTTEEEEE-TT--------PPP-TTHHHHTTTTTS----

Foldseek 3Di:
DAWEQQPNDTWDWDWDQDPVRDTDTPFTHRDPVCRVVVDDDGVVVVSCVVVVHDPPDDWDWDCLDPPHYIYTGHPPDDDDHDNDDDPPPVVVVVVVVVVPPDDD

pLDDT: mean 82.04, std 16.6, range [43.22, 96.62]